Protein AF-A0A1H7TA58-F1 (afdb_monomer_lite)

Secondary structure (DSSP, 8-state):
----TTHHHHHHHHHHHHHHHHHHHHHHHHHHHHHHHHH-HHHHHHHHHHHHHTTTT-S--TTHHHHHHHHHHHHHHHHHHS----SPP-----

Foldseek 3Di:
DDDDDPVVVVVVVVVLVVVLVVLLVVLLVVLCVVQCVQQRNVVSVVLLVVLLVVCPPPPDSNCSSVSSSVSSCVVSVVVSPDPPPDDPDPPDDD

Organism: Streptacidiphilus jiangxiensis (NCBI:txid235985)

pLDDT: mean 84.06, std 15.89, range [47.78, 98.25]

Structure (mmCIF, N/CA/C/O backbone):
data_AF-A0A1H7TA58-F1
#
_entry.id   AF-A0A1H7TA58-F1
#
loop_
_atom_site.group_PDB
_atom_site.id
_atom_site.type_symbol
_atom_site.label_atom_id
_atom_site.label_alt_id
_atom_site.label_comp_id
_atom_site.label_asym_id
_atom_site.label_entity_id
_atom_site.label_seq_id
_atom_site.pdbx_PDB_ins_code
_atom_site.Cartn_x
_atom_site.Cartn_y
_atom_site.Cartn_z
_atom_site.occupancy
_atom_site.B_iso_or_equiv
_atom_site.auth_seq_id
_atom_site.auth_comp_id
_atom_site.auth_asym_id
_atom_site.auth_atom_id
_atom_site.pdbx_PDB_model_num
ATOM 1 N N . MET A 1 1 ? -10.909 -3.834 47.819 1.00 47.78 1 MET A N 1
ATOM 2 C CA . MET A 1 1 ? -10.643 -4.684 46.639 1.00 47.78 1 MET A CA 1
ATOM 3 C C . MET A 1 1 ? -11.392 -4.107 45.445 1.00 47.78 1 MET A C 1
ATOM 5 O O . MET A 1 1 ? -12.515 -4.517 45.225 1.00 47.78 1 MET A O 1
ATOM 9 N N . THR A 1 2 ? -10.821 -3.153 44.707 1.00 58.81 2 THR A N 1
ATOM 10 C CA . THR A 1 2 ? -11.380 -2.661 43.427 1.00 58.81 2 THR A CA 1
ATOM 11 C C . THR A 1 2 ? -10.325 -1.802 42.730 1.00 58.81 2 THR A C 1
ATOM 13 O O . THR A 1 2 ? -10.305 -0.602 42.951 1.00 58.81 2 THR A O 1
ATOM 16 N N . SER A 1 3 ? -9.430 -2.414 41.949 1.00 50.34 3 SER A N 1
ATOM 17 C CA . SER A 1 3 ? -8.556 -1.729 40.975 1.00 50.34 3 SER A CA 1
ATOM 18 C C . SER A 1 3 ? -7.946 -2.784 40.049 1.00 50.34 3 SER A C 1
ATOM 20 O O . SER A 1 3 ? -6.864 -3.291 40.331 1.00 50.34 3 SER A O 1
ATOM 22 N N . ARG A 1 4 ? -8.653 -3.212 38.993 1.00 56.50 4 ARG A N 1
ATOM 23 C CA . ARG A 1 4 ? -8.030 -4.059 37.950 1.00 56.50 4 ARG A CA 1
ATOM 24 C C . ARG A 1 4 ? -8.613 -3.940 36.541 1.00 56.50 4 ARG A C 1
ATOM 26 O O . ARG A 1 4 ? -8.131 -4.610 35.641 1.00 56.50 4 ARG A O 1
ATOM 33 N N . THR A 1 5 ? -9.623 -3.105 36.318 1.00 58.03 5 THR A N 1
ATOM 34 C CA . THR A 1 5 ? -10.337 -3.103 35.027 1.00 58.03 5 THR A CA 1
ATOM 35 C C . THR A 1 5 ? -9.765 -2.110 34.010 1.00 58.03 5 THR A C 1
ATOM 37 O O . THR A 1 5 ? -10.041 -2.239 32.825 1.00 58.03 5 THR A O 1
ATOM 40 N N . VAL A 1 6 ? -8.954 -1.137 34.440 1.00 58.38 6 VAL A N 1
ATOM 41 C CA . VAL A 1 6 ? -8.461 -0.058 33.559 1.00 58.38 6 VAL A CA 1
ATOM 42 C C . VAL A 1 6 ? -7.192 -0.450 32.783 1.00 58.38 6 VAL A C 1
ATOM 44 O O . VAL A 1 6 ? -6.973 0.058 31.691 1.00 58.38 6 VAL A O 1
ATOM 47 N N . ASP A 1 7 ? -6.407 -1.400 33.300 1.00 60.00 7 ASP A N 1
ATOM 48 C CA . ASP A 1 7 ? -5.136 -1.846 32.700 1.00 60.00 7 ASP A CA 1
ATOM 49 C C . ASP A 1 7 ? -5.350 -2.645 31.400 1.00 60.00 7 ASP A C 1
ATOM 51 O O . ASP A 1 7 ? -4.785 -2.330 30.356 1.00 60.00 7 ASP A O 1
ATOM 55 N N . GLY A 1 8 ? -6.276 -3.613 31.416 1.00 61.78 8 GLY A N 1
ATOM 56 C CA . GLY A 1 8 ? -6.468 -4.533 30.287 1.00 61.78 8 GLY A CA 1
ATOM 57 C C . GLY A 1 8 ? -7.019 -3.885 29.009 1.00 61.78 8 GLY A C 1
ATOM 58 O O . GLY A 1 8 ? -6.812 -4.411 27.914 1.00 61.78 8 GLY A O 1
ATOM 59 N N . ALA A 1 9 ? -7.705 -2.742 29.118 1.00 63.34 9 ALA A N 1
ATOM 60 C CA . ALA A 1 9 ? -8.193 -2.002 27.953 1.00 63.34 9 ALA A CA 1
ATOM 61 C C . ALA A 1 9 ? -7.055 -1.269 27.222 1.00 63.34 9 ALA A C 1
ATOM 63 O O . ALA A 1 9 ? -7.049 -1.239 25.991 1.00 63.34 9 ALA A O 1
ATOM 64 N N . ASN A 1 10 ? -6.074 -0.741 27.963 1.00 67.12 10 ASN A N 1
ATOM 65 C CA . ASN A 1 10 ? -4.923 -0.047 27.388 1.00 67.12 10 ASN A CA 1
ATOM 66 C C . ASN A 1 10 ? -3.978 -1.033 26.682 1.00 67.12 10 ASN A C 1
ATOM 68 O O . ASN A 1 10 ? -3.623 -0.833 25.524 1.00 67.12 10 ASN A O 1
ATOM 72 N N . GLU A 1 11 ? -3.684 -2.172 27.317 1.00 71.75 11 GLU A N 1
ATOM 73 C CA . GLU A 1 11 ? -2.852 -3.228 26.719 1.00 71.75 11 GLU A CA 1
ATOM 74 C C . GLU A 1 11 ? -3.465 -3.813 25.434 1.00 71.75 11 GLU A C 1
ATOM 76 O O . GLU A 1 11 ? -2.755 -4.193 24.501 1.00 71.75 11 GLU A O 1
ATOM 81 N N . SER A 1 12 ? -4.796 -3.906 25.370 1.00 74.31 12 SER A N 1
ATOM 82 C CA . SER A 1 12 ? -5.501 -4.414 24.186 1.00 74.31 12 SER A CA 1
ATOM 83 C C . SER A 1 12 ? -5.420 -3.443 23.007 1.00 74.31 12 SER A C 1
ATOM 85 O O . SER A 1 12 ? -5.305 -3.881 21.862 1.00 74.31 12 SER A O 1
ATOM 87 N N . HIS A 1 13 ? -5.450 -2.137 23.283 1.00 77.69 13 HIS A N 1
ATOM 88 C CA . HIS A 1 13 ? -5.298 -1.095 22.271 1.00 77.69 13 HIS A CA 1
ATOM 89 C C . HIS A 1 13 ? -3.873 -1.079 21.705 1.00 77.69 13 HIS A C 1
ATOM 91 O O . HIS A 1 13 ? -3.687 -1.198 20.498 1.00 77.69 13 HIS A O 1
ATOM 97 N N . GLU A 1 14 ? -2.865 -1.092 22.579 1.00 82.12 14 GLU A N 1
ATOM 98 C CA . GLU A 1 14 ? -1.451 -1.117 22.184 1.00 82.12 14 GLU A CA 1
ATOM 99 C C . GLU A 1 14 ? -1.094 -2.354 21.342 1.00 82.12 14 GLU A C 1
ATOM 101 O O . GLU A 1 14 ? -0.322 -2.267 20.382 1.00 82.12 14 GLU A O 1
ATOM 106 N N . ARG A 1 15 ? -1.682 -3.518 21.662 1.00 81.81 15 ARG A N 1
ATOM 107 C CA . ARG A 1 15 ? -1.529 -4.744 20.860 1.00 81.81 15 ARG A CA 1
ATOM 108 C C . ARG A 1 15 ? -2.174 -4.618 19.484 1.00 81.81 15 ARG A C 1
ATOM 110 O O . ARG A 1 15 ? -1.574 -5.068 18.510 1.00 81.81 15 ARG A O 1
ATOM 117 N N . ALA A 1 16 ? -3.361 -4.017 19.395 1.00 84.00 16 ALA A N 1
ATOM 118 C CA . ALA A 1 16 ? -4.036 -3.790 18.120 1.00 84.00 16 ALA A CA 1
ATOM 119 C C . ALA A 1 16 ? -3.223 -2.844 17.222 1.0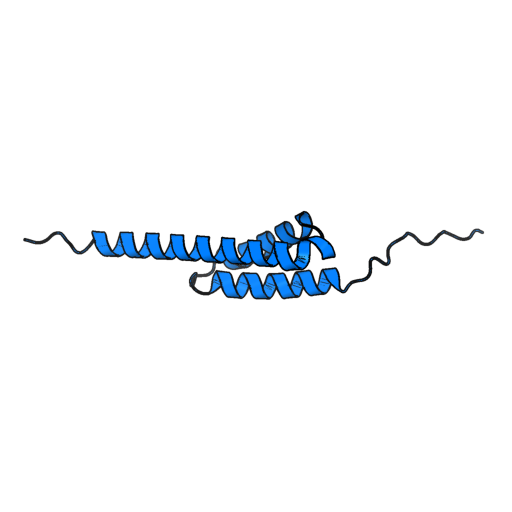0 84.00 16 ALA A C 1
ATOM 121 O O . ALA A 1 16 ? -2.989 -3.168 16.059 1.00 84.00 16 ALA A O 1
ATOM 122 N N . ASP A 1 17 ? -2.694 -1.755 17.782 1.00 86.12 17 ASP A N 1
ATOM 123 C CA . ASP A 1 17 ? -1.843 -0.803 17.061 1.00 86.12 17 ASP A CA 1
ATOM 124 C C . ASP A 1 17 ? -0.509 -1.430 16.633 1.00 86.12 17 ASP A C 1
ATOM 126 O O . ASP A 1 17 ? 0.034 -1.147 15.562 1.00 86.12 17 ASP A O 1
ATOM 130 N N . HIS A 1 18 ? 0.074 -2.291 17.473 1.00 88.56 18 HIS A N 1
ATOM 131 C CA . HIS A 1 18 ? 1.274 -3.037 17.106 1.00 88.56 18 HIS A CA 1
ATOM 132 C C . HIS A 1 18 ? 0.996 -4.024 15.966 1.00 88.56 18 HIS A C 1
ATOM 134 O O . HIS A 1 18 ? 1.780 -4.108 15.018 1.00 88.56 18 HIS A O 1
ATOM 140 N N . GLN A 1 19 ? -0.133 -4.732 16.024 1.00 89.81 19 GLN A N 1
ATOM 141 C CA . GLN A 1 19 ? -0.530 -5.671 14.983 1.00 89.81 19 GLN A CA 1
ATOM 142 C C . GLN A 1 19 ? -0.850 -4.968 13.661 1.00 89.81 19 GLN A C 1
ATOM 144 O O . GLN A 1 19 ? -0.432 -5.449 12.609 1.00 89.81 19 GLN A O 1
ATOM 149 N N . GLU A 1 20 ? -1.519 -3.815 13.699 1.00 90.38 20 GLU A N 1
ATOM 150 C CA . GLU A 1 20 ? -1.755 -2.988 12.515 1.00 90.38 20 GLU A CA 1
ATOM 151 C C . GLU A 1 20 ? -0.434 -2.550 11.873 1.00 90.38 20 GLU A C 1
ATOM 153 O O . GLU A 1 20 ? -0.225 -2.779 10.681 1.00 90.38 20 GLU A O 1
ATOM 158 N N . ARG A 1 21 ? 0.495 -1.993 12.660 1.00 91.00 21 ARG A N 1
ATOM 159 C CA . ARG A 1 21 ? 1.813 -1.572 12.156 1.00 91.00 21 ARG A CA 1
ATOM 160 C C . ARG A 1 21 ? 2.602 -2.732 11.557 1.00 91.00 21 ARG A C 1
ATOM 162 O O . ARG A 1 21 ? 3.207 -2.574 10.500 1.00 91.00 21 ARG A O 1
ATOM 169 N N . SER A 1 22 ? 2.575 -3.899 12.199 1.00 94.44 22 SER A N 1
ATOM 170 C CA . SER A 1 22 ? 3.221 -5.105 11.674 1.00 94.44 22 SER A CA 1
ATOM 171 C C . SER A 1 22 ? 2.596 -5.553 10.348 1.00 94.44 22 SER A C 1
ATOM 173 O O . SER A 1 22 ? 3.317 -5.893 9.410 1.00 94.44 22 SER A O 1
ATOM 175 N N . ALA A 1 23 ? 1.268 -5.488 10.229 1.00 94.12 23 ALA A N 1
ATOM 176 C CA . ALA A 1 23 ? 0.563 -5.833 9.001 1.00 94.12 23 ALA A CA 1
ATOM 177 C C . ALA A 1 23 ? 0.859 -4.848 7.855 1.00 94.12 23 ALA A C 1
ATOM 179 O O . ALA A 1 23 ? 1.072 -5.290 6.726 1.00 94.12 23 ALA A O 1
ATOM 180 N N . LEU A 1 24 ? 0.929 -3.543 8.140 1.00 94.75 24 LEU A N 1
ATOM 181 C CA . LEU A 1 24 ? 1.334 -2.516 7.171 1.00 94.75 24 LEU A CA 1
ATOM 182 C C . LEU A 1 24 ? 2.780 -2.722 6.702 1.00 94.75 24 LEU A C 1
ATOM 184 O O . LEU A 1 24 ? 3.041 -2.701 5.502 1.00 94.75 24 LEU A O 1
ATOM 188 N N . ALA A 1 25 ? 3.704 -3.002 7.625 1.00 96.38 25 ALA A N 1
ATOM 189 C CA . ALA A 1 25 ? 5.097 -3.292 7.287 1.00 96.38 25 ALA A CA 1
ATOM 190 C C . ALA A 1 25 ? 5.228 -4.555 6.417 1.00 96.38 25 ALA A C 1
ATOM 192 O O . ALA A 1 25 ? 5.987 -4.586 5.450 1.00 96.38 25 ALA A O 1
ATOM 193 N N . ALA A 1 26 ? 4.451 -5.597 6.720 1.00 97.19 26 ALA A N 1
ATOM 194 C CA . ALA A 1 26 ? 4.429 -6.805 5.906 1.00 97.19 26 ALA A CA 1
ATOM 195 C C . ALA A 1 26 ? 3.844 -6.550 4.505 1.00 97.19 26 ALA A C 1
ATOM 197 O O . ALA A 1 26 ? 4.307 -7.152 3.540 1.00 97.19 26 ALA A O 1
ATOM 198 N N . ALA A 1 27 ? 2.835 -5.682 4.388 1.00 96.56 27 ALA A N 1
ATOM 199 C CA . ALA A 1 27 ? 2.245 -5.306 3.107 1.00 96.56 27 ALA A CA 1
ATOM 200 C C . ALA A 1 27 ? 3.238 -4.539 2.224 1.00 96.56 27 ALA A C 1
ATOM 202 O O . ALA A 1 27 ? 3.453 -4.944 1.085 1.00 96.56 27 ALA A O 1
ATOM 203 N N . VAL A 1 28 ? 3.902 -3.501 2.746 1.00 97.25 28 VAL A N 1
ATOM 204 C CA . VAL A 1 28 ? 4.885 -2.740 1.954 1.00 97.25 28 VAL A CA 1
ATOM 205 C C . VAL A 1 28 ? 6.073 -3.609 1.531 1.00 97.25 28 VAL A C 1
ATOM 207 O O . VAL A 1 28 ? 6.510 -3.529 0.389 1.00 97.25 28 VAL A O 1
ATOM 210 N N . ALA A 1 29 ? 6.524 -4.536 2.385 1.00 98.00 29 ALA A N 1
ATOM 211 C CA . ALA A 1 29 ? 7.573 -5.490 2.024 1.00 98.00 29 ALA A CA 1
ATOM 212 C C . ALA A 1 29 ? 7.175 -6.400 0.847 1.00 98.00 29 ALA A C 1
ATOM 214 O O . ALA A 1 29 ? 8.003 -6.674 -0.022 1.00 98.00 29 ALA A O 1
ATOM 215 N N . ARG A 1 30 ? 5.910 -6.848 0.787 1.00 98.00 30 ARG A N 1
ATOM 216 C CA . ARG A 1 30 ? 5.395 -7.614 -0.362 1.00 98.00 30 ARG A CA 1
ATOM 217 C C . ARG A 1 30 ? 5.333 -6.762 -1.626 1.00 98.00 3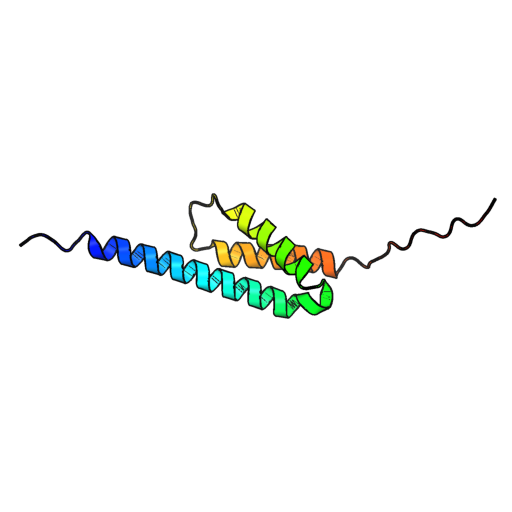0 ARG A C 1
ATOM 219 O O . ARG A 1 30 ? 5.733 -7.230 -2.683 1.00 98.00 30 ARG A O 1
ATOM 226 N N . LEU A 1 31 ? 4.902 -5.506 -1.515 1.00 97.94 31 LEU A N 1
ATOM 227 C CA . LEU A 1 31 ? 4.878 -4.594 -2.660 1.00 97.94 31 LEU A CA 1
ATOM 228 C C . LEU A 1 31 ? 6.279 -4.349 -3.226 1.00 97.94 31 LEU A C 1
ATOM 230 O O . LEU A 1 31 ? 6.443 -4.387 -4.441 1.00 97.94 31 LEU A O 1
ATOM 234 N N . HIS A 1 32 ? 7.279 -4.150 -2.366 1.00 98.25 32 HIS A N 1
ATOM 235 C CA . HIS A 1 32 ? 8.668 -4.021 -2.801 1.00 98.25 32 HIS A CA 1
ATOM 236 C C . HIS A 1 32 ? 9.150 -5.267 -3.531 1.00 98.25 32 HIS A C 1
ATOM 238 O O . HIS A 1 32 ? 9.660 -5.177 -4.643 1.00 98.25 32 HIS A O 1
ATOM 244 N N . HIS A 1 33 ? 8.920 -6.440 -2.939 1.00 97.88 33 HIS A N 1
ATOM 245 C CA . HIS A 1 33 ? 9.276 -7.709 -3.562 1.00 97.88 33 HIS A CA 1
ATOM 246 C C . HIS A 1 33 ? 8.644 -7.880 -4.956 1.00 97.88 33 HIS A C 1
ATOM 248 O O . HIS A 1 33 ? 9.313 -8.337 -5.878 1.00 97.88 33 HIS A O 1
ATOM 254 N N . ASP A 1 34 ? 7.377 -7.498 -5.122 1.00 97.25 34 ASP A N 1
ATOM 255 C CA . ASP A 1 34 ? 6.628 -7.764 -6.353 1.00 97.25 34 ASP A CA 1
ATOM 256 C C . ASP A 1 34 ? 6.823 -6.695 -7.444 1.00 97.25 34 ASP A C 1
ATOM 258 O O . ASP A 1 34 ? 6.662 -6.994 -8.629 1.00 97.25 34 ASP A O 1
ATOM 262 N N . PHE A 1 35 ? 7.137 -5.447 -7.075 1.00 97.00 35 PHE A N 1
ATOM 263 C CA . PHE A 1 35 ? 7.089 -4.308 -8.000 1.00 97.00 35 PHE A CA 1
ATOM 264 C C . PHE A 1 35 ? 8.383 -3.498 -8.115 1.00 97.00 35 PHE A C 1
ATOM 266 O O . PHE A 1 35 ? 8.483 -2.700 -9.053 1.00 97.00 35 PHE A O 1
ATOM 273 N N . ASP A 1 36 ? 9.385 -3.695 -7.252 1.00 96.88 36 ASP A N 1
ATOM 274 C CA . ASP A 1 3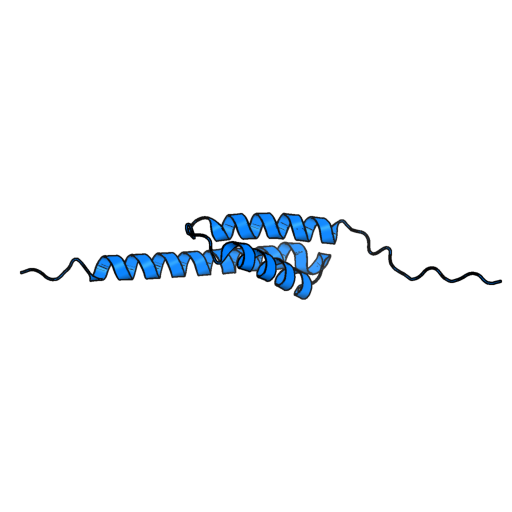6 ? 10.626 -2.910 -7.318 1.00 96.88 36 ASP A CA 1
ATOM 275 C C . ASP A 1 36 ? 11.325 -3.050 -8.674 1.00 96.88 36 ASP A C 1
ATOM 277 O O . ASP A 1 36 ? 11.715 -2.043 -9.266 1.00 96.88 36 ASP A O 1
ATOM 281 N N . ASP A 1 37 ? 11.396 -4.265 -9.218 1.00 95.12 37 ASP A N 1
ATOM 282 C CA . ASP A 1 37 ? 12.018 -4.516 -10.524 1.00 95.12 37 ASP A CA 1
ATOM 283 C C . ASP A 1 37 ? 11.202 -3.939 -11.695 1.00 95.12 37 ASP A C 1
ATOM 285 O O . ASP A 1 37 ? 11.752 -3.602 -12.746 1.00 95.12 37 ASP A O 1
ATOM 289 N N . ALA A 1 38 ? 9.883 -3.805 -11.530 1.00 93.81 38 ALA A N 1
ATOM 290 C CA . ALA A 1 38 ? 8.982 -3.358 -12.590 1.00 93.81 38 ALA A CA 1
ATOM 291 C C . ALA A 1 38 ? 8.873 -1.828 -12.670 1.00 93.81 38 ALA A C 1
ATOM 293 O O . ALA A 1 38 ? 8.886 -1.254 -13.764 1.00 93.81 38 ALA A O 1
ATOM 294 N N . VAL A 1 39 ? 8.742 -1.154 -11.523 1.00 94.50 39 VAL A N 1
ATOM 295 C CA . VAL A 1 39 ? 8.462 0.293 -11.461 1.00 94.50 39 VAL A CA 1
ATOM 296 C C . VAL A 1 39 ? 9.468 1.088 -10.630 1.00 94.50 39 VAL A C 1
ATOM 298 O O . VAL A 1 39 ? 9.498 2.314 -10.742 1.00 94.50 39 VAL A O 1
ATOM 301 N N . GLY A 1 40 ? 10.325 0.415 -9.862 1.00 94.94 40 GLY A N 1
ATOM 302 C CA . GLY A 1 40 ? 11.305 1.026 -8.970 1.00 94.94 40 GLY A CA 1
ATOM 303 C C . GLY A 1 40 ? 10.767 1.278 -7.560 1.00 94.94 40 GLY A C 1
ATOM 304 O O . GLY A 1 40 ? 9.641 1.740 -7.376 1.00 94.94 40 GLY A O 1
ATOM 305 N N . SER A 1 41 ? 11.631 1.062 -6.567 1.00 95.69 41 SER A N 1
ATOM 306 C CA . SER A 1 41 ? 11.323 1.213 -5.135 1.00 95.69 41 SER A CA 1
ATOM 307 C C . SER A 1 41 ? 10.741 2.584 -4.764 1.00 95.69 41 SER A C 1
ATOM 309 O O . SER A 1 41 ? 9.761 2.665 -4.029 1.00 95.69 41 SER A O 1
ATOM 311 N N . ALA A 1 42 ? 11.239 3.673 -5.361 1.00 96.50 42 ALA A N 1
ATOM 312 C CA . ALA A 1 42 ? 10.699 5.015 -5.115 1.00 96.50 42 ALA A CA 1
ATOM 313 C C . ALA A 1 42 ? 9.226 5.165 -5.545 1.00 96.50 42 ALA A C 1
ATOM 315 O O . ALA A 1 42 ? 8.455 5.878 -4.902 1.00 96.50 42 ALA A O 1
ATOM 316 N N . GLN A 1 43 ? 8.822 4.492 -6.627 1.00 96.50 43 GLN A N 1
ATOM 317 C CA . GLN A 1 43 ? 7.439 4.512 -7.095 1.00 96.50 43 GLN A CA 1
ATOM 318 C C . GLN A 1 43 ? 6.540 3.653 -6.198 1.00 96.50 43 GLN A C 1
ATOM 320 O O . GLN A 1 43 ? 5.399 4.041 -5.943 1.00 96.50 43 GLN A O 1
ATOM 325 N N . VAL A 1 44 ? 7.053 2.520 -5.704 1.00 97.31 44 VAL A N 1
ATOM 326 C CA . VAL A 1 44 ? 6.362 1.669 -4.723 1.00 97.31 44 VAL A CA 1
ATOM 327 C C . VAL A 1 44 ? 6.071 2.453 -3.444 1.00 97.31 44 VAL A C 1
ATOM 329 O O . VAL A 1 44 ? 4.909 2.527 -3.046 1.00 97.31 44 VAL A O 1
ATOM 332 N N . GLU A 1 45 ? 7.078 3.119 -2.873 1.00 97.69 45 GLU A N 1
ATOM 333 C CA . GLU A 1 45 ? 6.925 3.960 -1.676 1.00 97.69 45 GLU A CA 1
ATOM 334 C C . GLU A 1 45 ? 5.906 5.082 -1.894 1.00 97.69 45 GLU A C 1
ATOM 336 O O . GLU A 1 45 ? 5.003 5.281 -1.085 1.00 97.69 45 GLU A O 1
ATOM 341 N N . SER A 1 46 ? 5.986 5.780 -3.033 1.00 97.38 46 SER A N 1
ATOM 342 C CA . SER A 1 46 ? 5.057 6.871 -3.344 1.00 97.38 46 SER A CA 1
ATOM 343 C C . SER A 1 46 ? 3.599 6.404 -3.428 1.00 97.38 46 SER A C 1
ATOM 345 O O . SER A 1 46 ? 2.704 7.076 -2.910 1.00 97.38 46 SER A O 1
ATOM 347 N N . VAL A 1 47 ? 3.338 5.257 -4.064 1.00 97.31 47 VAL A N 1
ATOM 348 C CA . VAL A 1 47 ? 1.978 4.698 -4.160 1.00 97.31 47 VAL A CA 1
ATOM 349 C C . VAL A 1 47 ? 1.503 4.174 -2.807 1.00 97.31 47 VAL A C 1
ATOM 351 O O . VAL A 1 47 ? 0.328 4.340 -2.463 1.00 97.31 47 VAL A O 1
ATOM 354 N N . TRP A 1 48 ? 2.395 3.548 -2.041 1.00 97.38 48 TRP A N 1
ATOM 355 C CA . TRP A 1 48 ? 2.088 3.039 -0.712 1.00 97.38 48 TRP A CA 1
ATOM 356 C C . TRP A 1 48 ? 1.695 4.162 0.251 1.00 97.38 48 TRP A C 1
ATOM 358 O O . TRP A 1 48 ? 0.630 4.085 0.866 1.00 97.38 48 TRP A O 1
ATOM 368 N N . ASP A 1 49 ? 2.483 5.234 0.310 1.00 96.31 49 ASP A N 1
ATOM 369 C CA . ASP A 1 49 ? 2.229 6.405 1.152 1.00 96.31 49 ASP A CA 1
ATOM 370 C C . ASP A 1 49 ? 0.902 7.089 0.788 1.00 96.31 49 ASP A C 1
ATOM 372 O O . ASP A 1 49 ? 0.008 7.240 1.625 1.00 96.31 49 ASP A O 1
ATOM 376 N N . ALA A 1 50 ? 0.689 7.369 -0.504 1.00 95.44 50 ALA A N 1
ATOM 377 C CA . ALA A 1 50 ? -0.562 7.946 -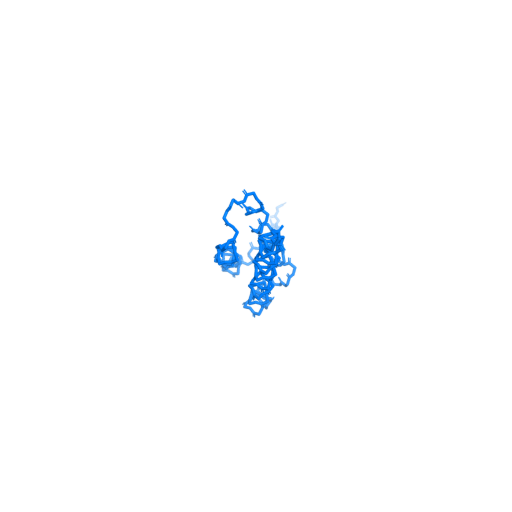0.997 1.00 95.44 50 ALA A CA 1
ATOM 378 C C . ALA A 1 50 ? -1.784 7.060 -0.696 1.00 95.44 50 ALA A C 1
ATOM 380 O O . ALA A 1 50 ? -2.903 7.550 -0.508 1.00 95.44 50 ALA A O 1
ATOM 381 N N . THR A 1 51 ? -1.591 5.742 -0.665 1.00 94.81 51 THR A N 1
ATOM 382 C CA . THR A 1 51 ? -2.649 4.796 -0.329 1.00 94.81 51 THR A CA 1
ATOM 383 C C . THR A 1 51 ? -2.936 4.778 1.167 1.00 94.81 51 THR A C 1
ATOM 385 O O . THR A 1 51 ? -4.109 4.842 1.535 1.00 94.81 51 THR A O 1
ATOM 388 N N . CYS A 1 52 ? -1.910 4.745 2.019 1.00 92.62 52 CYS A N 1
ATOM 389 C CA . CYS A 1 52 ? -2.058 4.821 3.472 1.00 92.62 52 CYS A CA 1
ATOM 390 C C . CYS A 1 52 ? -2.765 6.113 3.894 1.00 92.62 52 CYS A C 1
ATOM 392 O O . CYS A 1 52 ? -3.758 6.048 4.618 1.00 92.62 52 CYS A O 1
ATOM 394 N N . HIS A 1 53 ? -2.367 7.254 3.324 1.00 92.94 53 HIS A N 1
ATOM 395 C CA . HIS A 1 53 ? -2.981 8.554 3.599 1.00 92.94 53 HIS A CA 1
ATOM 396 C C . HIS A 1 53 ? -4.494 8.598 3.344 1.00 92.94 53 HIS A C 1
ATOM 398 O O . HIS A 1 53 ? -5.235 9.290 4.044 1.00 92.94 53 HIS A O 1
ATOM 404 N N . ARG A 1 54 ? -5.008 7.821 2.381 1.00 91.56 54 ARG A N 1
ATOM 405 C CA . ARG A 1 54 ? -6.462 7.726 2.141 1.00 91.56 54 ARG A CA 1
ATOM 406 C C . ARG A 1 54 ? -7.220 7.052 3.285 1.00 91.56 54 ARG A C 1
ATOM 408 O O . ARG A 1 54 ? -8.437 7.212 3.368 1.00 91.56 54 ARG A O 1
ATOM 415 N N . PHE A 1 55 ? -6.535 6.295 4.136 1.00 90.56 55 PHE A N 1
ATOM 416 C CA . PHE A 1 55 ? -7.121 5.554 5.248 1.00 90.56 55 PHE A CA 1
ATOM 417 C C . PHE A 1 55 ? -6.804 6.152 6.628 1.00 90.56 55 PHE A C 1
ATOM 419 O O . PHE A 1 55 ? -7.338 5.649 7.617 1.00 90.56 55 PHE A O 1
ATOM 426 N N . ASP A 1 56 ? -6.041 7.247 6.719 1.00 87.06 56 ASP A N 1
ATOM 427 C CA . ASP A 1 56 ? -5.672 7.893 7.993 1.00 87.06 56 ASP A CA 1
ATOM 428 C C . ASP A 1 56 ? -6.883 8.252 8.868 1.00 87.06 56 ASP A C 1
ATOM 430 O O . ASP A 1 56 ? -6.840 8.115 10.094 1.00 87.06 56 ASP A O 1
ATOM 434 N N . ALA A 1 57 ? -7.986 8.662 8.233 1.00 84.44 57 ALA A N 1
ATOM 435 C CA . ALA A 1 57 ? -9.240 9.031 8.890 1.00 84.44 57 ALA A CA 1
ATOM 436 C C . ALA A 1 57 ? -10.221 7.854 9.077 1.00 84.44 57 ALA A C 1
ATOM 438 O O . ALA A 1 57 ? -11.355 8.064 9.509 1.00 84.44 57 ALA A O 1
ATOM 439 N N . SER A 1 58 ? -9.832 6.621 8.728 1.00 85.12 58 SER A N 1
ATOM 440 C CA . SER A 1 58 ? -10.720 5.461 8.828 1.00 85.12 58 SER A CA 1
ATOM 441 C C . SER A 1 58 ? -11.017 5.123 10.296 1.00 85.12 58 SER A C 1
ATOM 443 O O . SER A 1 58 ? -10.085 4.854 11.057 1.00 85.12 58 SER A O 1
ATOM 445 N N . PRO A 1 59 ? -12.299 5.044 10.706 1.00 78.50 59 PRO A N 1
ATOM 446 C CA . PRO A 1 59 ? -12.666 4.651 12.067 1.00 78.50 59 PRO A CA 1
ATOM 447 C C . PRO A 1 59 ? -12.436 3.156 12.336 1.00 78.50 59 PRO A C 1
ATOM 449 O O . PRO A 1 59 ? -12.438 2.730 13.488 1.00 78.50 59 PRO A O 1
ATOM 452 N N . VAL A 1 60 ? -12.241 2.345 11.288 1.00 83.38 60 VAL A N 1
ATOM 453 C CA . VAL A 1 60 ? -11.987 0.904 11.399 1.00 83.38 60 VAL A CA 1
ATOM 454 C C . VAL A 1 60 ? -10.605 0.593 10.830 1.00 83.38 60 VAL A C 1
ATOM 456 O O . VAL A 1 60 ? -10.435 0.434 9.621 1.00 83.38 60 VAL A O 1
ATOM 459 N N . ARG A 1 61 ? -9.626 0.496 11.732 1.00 86.19 61 ARG A N 1
ATOM 460 C CA . ARG A 1 61 ? -8.202 0.242 11.448 1.00 86.19 61 ARG A CA 1
ATOM 461 C C . ARG A 1 61 ? -7.898 -1.209 11.052 1.00 86.19 61 ARG A C 1
ATOM 463 O O . ARG A 1 61 ? -7.044 -1.466 10.215 1.00 86.19 61 ARG A O 1
ATOM 470 N N . ALA A 1 62 ? -8.661 -2.172 11.578 1.00 87.19 62 ALA A N 1
ATOM 471 C CA . ALA A 1 62 ? -8.383 -3.610 11.434 1.00 87.19 62 ALA A CA 1
ATOM 472 C C . ALA A 1 62 ? -8.291 -4.116 9.978 1.00 87.19 62 ALA A C 1
ATOM 474 O O . ALA A 1 62 ? -7.615 -5.105 9.710 1.00 87.19 62 ALA A O 1
ATOM 475 N N . PHE A 1 63 ? -8.962 -3.447 9.035 1.00 89.50 63 PHE A N 1
ATOM 476 C CA . PHE A 1 63 ? -8.953 -3.821 7.616 1.00 89.50 63 PHE A CA 1
ATOM 477 C C . PHE A 1 63 ? -8.049 -2.935 6.754 1.00 89.50 63 PHE A C 1
ATOM 479 O O . PHE A 1 63 ? -7.843 -3.253 5.581 1.00 89.50 63 PHE A O 1
ATOM 486 N N . VAL A 1 64 ? -7.505 -1.848 7.313 1.00 92.44 64 VAL A N 1
ATOM 487 C CA . VAL A 1 64 ? -6.674 -0.886 6.578 1.00 92.44 64 VAL A CA 1
ATOM 488 C C . VAL A 1 64 ? -5.491 -1.565 5.885 1.00 92.44 64 VAL A C 1
ATOM 490 O O . VAL A 1 64 ? -5.342 -1.321 4.690 1.00 92.44 64 VAL A O 1
ATOM 493 N N . PRO A 1 65 ? -4.726 -2.482 6.516 1.00 93.25 65 PRO A N 1
ATOM 494 C CA . PRO A 1 65 ? -3.587 -3.113 5.848 1.00 93.25 65 PRO A CA 1
ATOM 495 C C . PRO A 1 65 ? -3.966 -3.847 4.554 1.00 93.25 65 PRO A C 1
ATOM 497 O O . PRO A 1 65 ? -3.329 -3.661 3.521 1.00 93.25 65 PRO A O 1
ATOM 500 N N . ILE A 1 66 ? -5.055 -4.625 4.580 1.00 93.75 66 ILE A N 1
ATOM 501 C CA . ILE A 1 66 ? -5.517 -5.408 3.422 1.00 93.75 66 ILE A CA 1
ATOM 502 C C . ILE A 1 66 ? -6.075 -4.488 2.328 1.00 93.75 66 ILE A C 1
ATOM 504 O O . ILE A 1 66 ? -5.864 -4.725 1.137 1.00 93.75 66 ILE A O 1
ATOM 508 N N . LEU A 1 67 ? -6.816 -3.444 2.708 1.00 94.62 67 LEU A N 1
ATOM 509 C CA . LEU A 1 67 ? -7.388 -2.497 1.749 1.00 94.62 67 LEU A CA 1
ATOM 510 C C . LEU A 1 67 ? -6.307 -1.636 1.090 1.00 94.62 67 LEU A C 1
ATOM 512 O O . LEU A 1 67 ? -6.371 -1.411 -0.122 1.00 94.62 67 LEU A O 1
ATOM 516 N N . ALA A 1 68 ? -5.320 -1.194 1.870 1.00 95.38 68 ALA A N 1
ATOM 517 C CA . ALA A 1 68 ? -4.179 -0.439 1.384 1.00 95.38 68 ALA A CA 1
ATOM 518 C C . ALA A 1 68 ? -3.351 -1.275 0.405 1.00 95.38 68 ALA A C 1
ATOM 520 O O . ALA A 1 68 ? -3.137 -0.860 -0.731 1.00 95.38 68 ALA A O 1
ATOM 521 N N . GLU A 1 69 ? -2.992 -2.501 0.780 1.00 96.75 69 GLU A N 1
ATOM 522 C CA . GLU A 1 69 ? -2.235 -3.402 -0.089 1.00 96.75 69 GLU A CA 1
ATOM 523 C C . GLU A 1 69 ? -2.947 -3.652 -1.421 1.00 96.75 69 GLU A C 1
ATOM 525 O O . GLU A 1 69 ? -2.381 -3.421 -2.488 1.00 96.75 69 GLU A O 1
ATOM 530 N N . ARG A 1 70 ? -4.225 -4.052 -1.390 1.00 97.00 70 ARG A N 1
ATOM 531 C CA . ARG A 1 70 ? -4.992 -4.331 -2.617 1.00 97.00 70 ARG A CA 1
ATOM 532 C C . ARG A 1 70 ? -5.079 -3.122 -3.538 1.00 97.00 70 ARG A C 1
ATOM 534 O O . ARG A 1 70 ? -5.104 -3.273 -4.761 1.00 97.00 70 ARG A O 1
ATOM 541 N N . ARG A 1 71 ? -5.180 -1.927 -2.960 1.00 96.56 71 ARG A N 1
ATOM 542 C CA . ARG A 1 71 ? -5.216 -0.690 -3.729 1.00 96.56 71 ARG A CA 1
ATOM 543 C C . ARG A 1 71 ? -3.858 -0.385 -4.352 1.00 96.56 71 ARG A C 1
ATOM 545 O O . ARG A 1 71 ? -3.822 -0.106 -5.548 1.00 96.56 71 ARG A O 1
ATOM 552 N N . ALA A 1 72 ? -2.781 -0.498 -3.582 1.00 97.12 72 ALA A N 1
ATOM 553 C CA . ALA A 1 72 ? -1.427 -0.293 -4.074 1.00 97.12 72 ALA A CA 1
ATOM 554 C C . ALA A 1 72 ? -1.083 -1.279 -5.202 1.00 97.12 72 ALA A C 1
ATOM 556 O O . ALA A 1 72 ? -0.641 -0.844 -6.257 1.00 97.12 72 ALA A O 1
ATOM 557 N N . VAL A 1 73 ? -1.410 -2.571 -5.058 1.00 97.88 73 VAL A N 1
ATOM 558 C CA . VAL A 1 73 ? -1.245 -3.583 -6.123 1.00 97.88 73 VAL A CA 1
ATOM 559 C C . VAL A 1 73 ? -1.965 -3.170 -7.410 1.00 97.88 73 VAL A C 1
ATOM 561 O O . VAL A 1 73 ? -1.411 -3.285 -8.502 1.00 97.88 73 VAL A O 1
ATOM 564 N N . LYS A 1 74 ? -3.202 -2.668 -7.309 1.00 97.25 74 LYS A N 1
ATOM 565 C CA . LYS A 1 74 ? -3.969 -2.221 -8.481 1.00 97.25 74 LYS A CA 1
ATOM 566 C C . LYS A 1 74 ? -3.320 -1.013 -9.165 1.00 97.25 74 LYS A C 1
ATOM 568 O O . LYS A 1 74 ? -3.256 -0.965 -10.394 1.00 97.25 74 LYS A O 1
ATOM 573 N N . GLU A 1 75 ? -2.882 -0.029 -8.384 1.00 96.12 75 GLU A N 1
ATOM 574 C CA . GLU A 1 75 ? -2.251 1.185 -8.907 1.00 96.12 75 GLU A CA 1
ATOM 575 C C . GLU A 1 75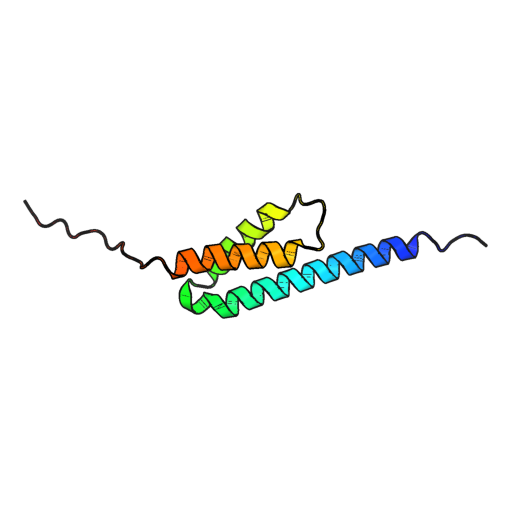 ? -0.881 0.859 -9.530 1.00 96.12 75 GLU A C 1
ATOM 577 O O . GLU A 1 75 ? -0.654 1.188 -10.694 1.00 96.12 75 GLU A O 1
ATOM 582 N N . LEU A 1 76 ? -0.028 0.098 -8.838 1.00 96.00 76 LEU A N 1
ATOM 583 C CA . LEU A 1 76 ? 1.281 -0.342 -9.337 1.00 96.00 76 LEU A CA 1
ATOM 584 C C . LEU A 1 76 ? 1.165 -1.244 -10.568 1.00 96.00 76 LEU A C 1
ATOM 586 O O . LEU A 1 76 ? 1.910 -1.058 -11.524 1.00 96.00 76 LEU A O 1
ATOM 590 N N . GLY A 1 77 ? 0.191 -2.157 -10.604 1.00 94.94 77 GLY A N 1
ATOM 591 C CA . GLY A 1 77 ? -0.077 -2.981 -11.784 1.00 94.94 77 GLY A CA 1
ATOM 592 C C . GLY A 1 77 ? -0.475 -2.151 -13.007 1.00 94.94 77 GLY A C 1
ATOM 593 O O . GLY A 1 77 ? -0.078 -2.470 -14.124 1.00 94.94 77 GLY A O 1
ATOM 594 N N . THR A 1 78 ? -1.197 -1.045 -12.805 1.00 93.62 78 THR A N 1
ATOM 595 C CA . THR A 1 78 ? -1.538 -0.108 -13.890 1.00 93.62 78 THR A CA 1
ATOM 596 C C . THR A 1 78 ? -0.297 0.638 -14.390 1.00 93.62 78 THR A C 1
ATOM 598 O O . THR A 1 78 ? -0.109 0.785 -15.598 1.00 93.62 78 THR A O 1
ATOM 601 N N . VAL A 1 79 ? 0.574 1.075 -13.475 1.00 90.81 79 VAL A N 1
ATOM 602 C CA . VAL A 1 79 ? 1.839 1.751 -13.813 1.00 90.81 79 VAL A CA 1
ATOM 603 C C . VAL A 1 79 ? 2.783 0.805 -14.558 1.00 90.81 79 VAL A C 1
ATOM 605 O O . VAL A 1 79 ? 3.292 1.170 -15.612 1.00 90.81 79 VAL A O 1
ATOM 608 N N . ALA A 1 80 ? 2.964 -0.423 -14.064 1.00 90.12 80 ALA A N 1
ATOM 609 C CA . ALA A 1 80 ? 3.813 -1.440 -14.682 1.00 90.12 80 ALA A CA 1
ATOM 610 C C . ALA A 1 80 ? 3.320 -1.852 -16.079 1.00 90.12 80 ALA A C 1
ATOM 612 O O . ALA A 1 80 ? 4.122 -2.098 -16.977 1.00 90.12 80 ALA A O 1
ATOM 613 N N . ALA A 1 81 ? 1.999 -1.908 -16.276 1.00 86.25 81 ALA A N 1
ATOM 614 C CA . ALA A 1 81 ? 1.396 -2.250 -17.560 1.00 86.25 81 ALA A CA 1
ATOM 615 C C . ALA A 1 81 ? 1.432 -1.106 -18.584 1.00 86.25 81 ALA A C 1
ATOM 617 O O . ALA A 1 81 ? 1.189 -1.357 -19.763 1.00 86.25 81 ALA A O 1
ATOM 618 N N . THR A 1 82 ? 1.708 0.135 -18.169 1.00 77.88 82 THR A N 1
ATOM 619 C CA . THR A 1 82 ? 1.808 1.271 -19.090 1.00 77.88 82 THR A CA 1
ATOM 620 C C . THR A 1 82 ? 3.202 1.257 -19.730 1.00 77.88 82 THR A C 1
ATOM 622 O O . THR A 1 82 ? 4.183 1.562 -19.047 1.00 77.88 82 THR A O 1
ATOM 625 N N . PRO A 1 83 ? 3.345 0.919 -21.028 1.00 59.50 83 PRO A N 1
ATOM 626 C CA . PRO A 1 83 ? 4.646 0.983 -21.672 1.00 59.50 83 PRO A CA 1
ATOM 627 C C . PRO A 1 83 ? 5.102 2.441 -21.674 1.00 59.50 83 PRO A C 1
ATOM 629 O O . PRO A 1 83 ? 4.335 3.323 -22.065 1.00 59.50 83 PRO A O 1
ATOM 632 N N . ARG A 1 84 ? 6.348 2.698 -21.253 1.00 56.12 84 ARG A N 1
ATOM 633 C CA . ARG A 1 84 ? 7.012 4.010 -21.349 1.00 56.12 84 ARG A CA 1
ATOM 634 C C . ARG A 1 84 ? 7.152 4.427 -22.823 1.00 56.12 84 ARG A C 1
ATOM 636 O O . ARG A 1 84 ? 8.239 4.391 -23.383 1.00 56.12 84 ARG A O 1
ATOM 643 N N . THR A 1 85 ? 6.059 4.823 -23.465 1.00 51.47 85 THR A N 1
ATOM 644 C CA . THR A 1 85 ? 6.065 5.496 -24.767 1.00 51.47 85 THR A CA 1
ATOM 645 C C . THR A 1 85 ? 6.038 6.990 -24.497 1.00 51.47 85 THR A C 1
ATOM 647 O O . THR A 1 85 ? 5.001 7.632 -24.598 1.00 51.47 85 THR A O 1
ATOM 650 N N . GLN A 1 86 ? 7.169 7.543 -24.067 1.00 49.62 86 GLN A N 1
ATOM 651 C CA . GLN A 1 86 ? 7.358 8.991 -24.088 1.00 49.62 86 GLN A CA 1
ATOM 652 C C . GLN A 1 86 ? 8.843 9.325 -24.242 1.00 49.62 86 GLN A C 1
ATOM 654 O O . GLN A 1 86 ? 9.477 9.904 -23.365 1.00 49.62 86 GLN A O 1
ATOM 659 N N . GLY A 1 87 ? 9.406 8.917 -25.380 1.00 47.94 87 GLY A N 1
ATOM 660 C CA . GLY A 1 87 ? 10.459 9.706 -26.012 1.00 47.94 87 GLY A CA 1
ATOM 661 C C . GLY A 1 87 ? 9.777 10.847 -26.778 1.00 47.94 87 GLY A C 1
ATOM 662 O O . GLY A 1 87 ? 8.745 10.586 -27.399 1.00 47.94 87 GLY A O 1
ATOM 663 N N . PRO A 1 88 ? 10.262 12.098 -26.704 1.00 59.88 88 PRO A N 1
ATOM 664 C CA . PRO A 1 88 ? 9.740 13.159 -27.554 1.00 59.88 88 PRO A CA 1
ATOM 665 C C . PRO A 1 88 ? 9.940 12.750 -29.016 1.00 59.88 88 PRO A C 1
ATOM 667 O O . PRO A 1 88 ? 11.040 12.347 -29.398 1.00 59.88 88 PRO A O 1
ATOM 670 N N . ASP A 1 89 ? 8.866 12.824 -29.800 1.00 57.97 89 ASP A N 1
ATOM 671 C CA . ASP A 1 89 ? 8.898 12.678 -31.255 1.00 57.97 89 ASP A CA 1
ATOM 672 C C . ASP A 1 89 ? 10.053 13.528 -31.817 1.00 57.97 89 ASP A C 1
ATOM 674 O O . ASP A 1 89 ? 10.139 14.720 -31.481 1.00 57.97 89 ASP A O 1
ATOM 678 N N . PRO A 1 90 ? 10.973 12.975 -32.630 1.00 58.62 90 PRO A N 1
ATOM 679 C CA . PRO A 1 90 ? 11.888 13.814 -33.375 1.00 58.62 90 PRO A CA 1
ATOM 680 C C . PRO A 1 90 ? 11.034 14.657 -34.320 1.00 58.62 90 PRO A C 1
ATOM 682 O O . PRO A 1 90 ? 10.363 14.137 -35.205 1.00 58.62 90 PRO A O 1
ATOM 685 N N . VAL A 1 91 ? 11.042 15.972 -34.106 1.00 65.25 91 VAL A N 1
ATOM 686 C CA . VAL A 1 91 ? 10.523 16.942 -35.069 1.00 65.25 91 VAL A CA 1
ATOM 687 C C . VAL A 1 91 ? 11.288 16.764 -36.381 1.00 65.25 91 VAL A C 1
ATOM 689 O O . VAL A 1 91 ? 12.367 17.323 -36.573 1.00 65.25 91 VAL A O 1
ATOM 692 N N . GLU A 1 92 ? 10.754 15.928 -37.270 1.00 61.31 92 GLU A N 1
ATOM 693 C CA . GLU A 1 92 ? 11.185 15.877 -38.656 1.00 61.31 92 GLU A CA 1
ATOM 694 C C . GLU A 1 92 ? 10.856 17.218 -39.308 1.00 61.31 92 GLU A C 1
ATOM 696 O O . GLU A 1 92 ? 9.804 17.823 -39.086 1.00 61.31 92 GLU A O 1
ATOM 701 N N . GLY A 1 93 ? 11.850 17.720 -40.030 1.00 64.62 93 GLY A N 1
ATOM 702 C CA . GLY A 1 93 ? 11.978 19.125 -40.347 1.00 64.62 93 GLY A CA 1
ATOM 703 C C . GLY A 1 93 ? 10.898 19.681 -41.264 1.00 64.62 93 GLY A C 1
ATOM 704 O O . GLY A 1 93 ? 10.283 18.986 -42.076 1.00 64.62 93 GLY A O 1
ATOM 705 N N . ARG A 1 94 ? 10.783 21.005 -41.199 1.00 50.59 94 ARG A N 1
ATOM 706 C CA . ARG A 1 94 ? 10.453 21.819 -42.358 1.00 50.59 94 ARG A CA 1
ATOM 707 C C . ARG A 1 94 ? 11.137 23.172 -42.275 1.00 50.59 94 ARG A C 1
ATOM 709 O O . ARG A 1 94 ? 11.176 23.731 -41.159 1.00 50.59 94 ARG A O 1
#

Sequence (94 aa):
MTSRTVDGANE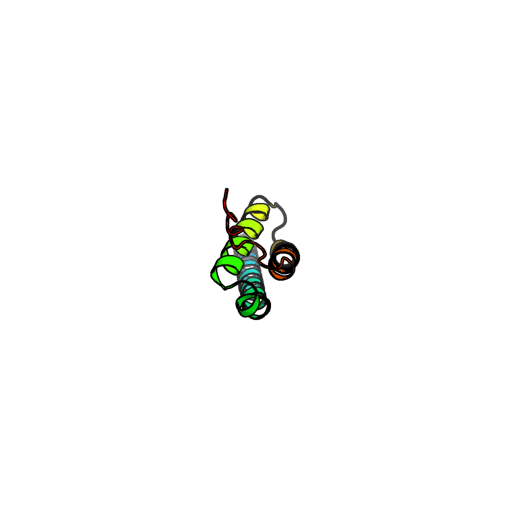SHERADHQERSALAAAVARLHHDFDDAVGSAQVESVWDATCHRFDASPVRAFVPILAERRAVKELGTVAATPRTQGPDPVEGR

Radius of gyration: 20.81 Å; chains: 1; bounding box: 25×30×89 Å